Protein AF-A0A961CGZ1-F1 (afdb_monomer_lite)

Sequence (120 aa):
LASGEIDASTAADAMAEAYDAKIATLRAAAGDRFDDLELNALVFFVSITDDQLGTASMVAPMFGVGPEALVASPATLVGSVEQICDELQARRERWGLSYIVVQADALDAMAPIIDRLAGT

pLDDT: mean 93.56, std 7.45, range [56.44, 98.31]

Structure (mmCIF, N/CA/C/O backbone):
data_AF-A0A961CGZ1-F1
#
_entry.id   AF-A0A961CGZ1-F1
#
loop_
_atom_site.group_PDB
_atom_site.id
_atom_site.type_symbol
_atom_site.label_atom_id
_atom_site.label_alt_id
_atom_site.label_comp_id
_atom_site.label_asym_id
_atom_site.label_entity_id
_atom_site.label_seq_id
_atom_site.pdbx_PDB_ins_code
_atom_site.Cartn_x
_atom_site.Cartn_y
_atom_site.Cartn_z
_atom_site.occupancy
_atom_site.B_iso_or_equiv
_atom_site.auth_seq_id
_atom_site.auth_comp_id
_atom_site.auth_asym_id
_atom_site.auth_atom_id
_atom_site.pdbx_PDB_model_num
ATOM 1 N N . LEU A 1 1 ? 13.119 -10.529 -3.756 1.00 56.44 1 LEU A N 1
ATOM 2 C CA . LEU A 1 1 ? 13.912 -10.639 -2.511 1.00 56.44 1 LEU A CA 1
ATOM 3 C C . LEU A 1 1 ? 15.184 -11.421 -2.808 1.00 56.44 1 LEU A C 1
ATOM 5 O O . LEU A 1 1 ? 15.099 -12.620 -3.031 1.00 56.44 1 LEU A O 1
ATOM 9 N N . ALA A 1 2 ? 16.329 -10.746 -2.912 1.00 61.72 2 ALA A N 1
ATOM 10 C CA . ALA A 1 2 ? 17.600 -11.398 -3.246 1.00 61.72 2 ALA A CA 1
ATOM 11 C C . ALA A 1 2 ? 18.268 -12.069 -2.027 1.00 61.72 2 ALA A C 1
ATOM 13 O O . ALA A 1 2 ? 18.979 -13.053 -2.202 1.00 61.72 2 ALA A O 1
ATOM 14 N N . SER A 1 3 ? 18.011 -11.565 -0.812 1.00 71.50 3 SER A N 1
ATOM 15 C CA . SER A 1 3 ? 18.534 -12.096 0.459 1.00 71.50 3 SER A CA 1
ATOM 16 C C . SER A 1 3 ? 17.592 -13.096 1.142 1.00 71.50 3 SER A C 1
ATOM 18 O O . SER A 1 3 ? 18.051 -13.966 1.871 1.00 71.50 3 SER A O 1
ATOM 20 N N . GLY A 1 4 ? 16.277 -12.993 0.905 1.00 73.31 4 GLY A N 1
ATOM 21 C CA . GLY A 1 4 ? 15.263 -13.747 1.658 1.00 73.31 4 GLY A CA 1
ATOM 22 C C . GLY A 1 4 ? 15.039 -13.223 3.084 1.00 73.31 4 GLY A C 1
ATOM 23 O O . GLY A 1 4 ? 14.286 -13.828 3.842 1.00 73.31 4 GLY A O 1
ATOM 24 N N . GLU A 1 5 ? 15.665 -12.100 3.438 1.00 77.19 5 GLU A N 1
ATOM 25 C CA . GLU A 1 5 ? 15.570 -11.449 4.742 1.00 77.19 5 GLU A CA 1
ATOM 26 C C . GLU A 1 5 ? 14.674 -10.210 4.650 1.00 77.19 5 GLU A C 1
ATOM 28 O O . GLU A 1 5 ? 14.699 -9.495 3.649 1.00 77.19 5 GLU A O 1
ATOM 33 N N . ILE A 1 6 ? 13.891 -9.933 5.698 1.00 74.88 6 ILE A N 1
ATOM 34 C CA . ILE A 1 6 ? 13.156 -8.667 5.823 1.00 74.88 6 ILE A CA 1
ATOM 35 C C . ILE A 1 6 ? 14.142 -7.624 6.356 1.00 74.88 6 ILE A C 1
ATOM 37 O O . ILE A 1 6 ? 14.285 -7.430 7.561 1.00 74.88 6 ILE A O 1
ATOM 41 N N . ASP A 1 7 ? 14.871 -7.013 5.430 1.00 80.00 7 ASP A N 1
ATOM 42 C CA . ASP A 1 7 ? 15.926 -6.034 5.680 1.00 80.00 7 ASP A CA 1
ATOM 43 C C . ASP A 1 7 ? 15.595 -4.661 5.052 1.00 80.00 7 ASP A C 1
ATOM 45 O O . ASP A 1 7 ? 14.534 -4.449 4.457 1.00 80.00 7 ASP A O 1
ATOM 49 N N . ALA A 1 8 ? 16.520 -3.703 5.158 1.00 80.94 8 ALA A N 1
ATOM 50 C CA . ALA A 1 8 ? 16.353 -2.373 4.569 1.00 80.94 8 ALA A CA 1
ATOM 51 C C . ALA A 1 8 ? 16.173 -2.403 3.037 1.00 80.94 8 ALA A C 1
ATOM 53 O O . ALA A 1 8 ? 15.494 -1.542 2.479 1.00 80.94 8 ALA A O 1
ATOM 54 N N . SER A 1 9 ? 16.750 -3.394 2.346 1.00 83.81 9 SER A N 1
ATOM 55 C CA . SER A 1 9 ? 16.568 -3.543 0.898 1.00 83.81 9 SER A CA 1
ATOM 56 C C . SER A 1 9 ? 15.147 -3.988 0.559 1.00 83.81 9 SER A C 1
ATOM 58 O O . SER A 1 9 ? 14.570 -3.512 -0.415 1.00 83.81 9 SER A O 1
ATOM 60 N N . THR A 1 10 ? 14.549 -4.823 1.411 1.00 85.12 10 THR A N 1
ATOM 61 C CA . THR A 1 10 ? 13.142 -5.224 1.314 1.00 85.12 10 THR A CA 1
ATOM 62 C C . THR A 1 10 ? 12.206 -4.043 1.537 1.00 85.12 10 THR A C 1
ATOM 64 O O . THR A 1 10 ? 11.246 -3.876 0.787 1.00 85.12 10 THR A O 1
ATOM 67 N N . ALA A 1 11 ? 12.503 -3.188 2.518 1.00 84.88 11 ALA A N 1
ATOM 68 C CA . ALA A 1 11 ? 11.734 -1.968 2.739 1.00 84.88 11 ALA A CA 1
ATOM 69 C C . ALA A 1 11 ? 11.818 -1.009 1.538 1.00 84.88 11 ALA A C 1
ATOM 71 O O . ALA A 1 11 ? 10.792 -0.520 1.073 1.00 84.88 11 ALA A O 1
ATOM 72 N N . ALA A 1 12 ? 13.011 -0.792 0.976 1.00 87.56 12 ALA A N 1
ATOM 73 C CA . ALA A 1 12 ? 13.184 0.043 -0.214 1.00 87.56 12 ALA A CA 1
ATOM 74 C C . ALA A 1 12 ? 12.458 -0.528 -1.448 1.00 87.56 12 ALA A C 1
ATOM 76 O O . ALA A 1 12 ? 11.818 0.211 -2.194 1.00 87.56 12 ALA A O 1
ATOM 77 N N . ASP A 1 13 ? 12.495 -1.850 -1.638 1.00 91.69 13 ASP A N 1
ATOM 78 C CA . ASP A 1 13 ? 11.783 -2.553 -2.713 1.00 91.69 13 ASP A CA 1
ATOM 79 C C . ASP A 1 13 ? 10.248 -2.443 -2.584 1.00 91.69 13 ASP A C 1
ATOM 81 O O . ASP A 1 13 ? 9.515 -2.661 -3.553 1.00 91.69 13 ASP A O 1
ATOM 85 N N . ALA A 1 14 ? 9.749 -2.075 -1.402 1.00 91.50 14 ALA A N 1
ATOM 86 C CA . ALA A 1 14 ? 8.336 -1.840 -1.135 1.00 91.50 14 ALA A CA 1
ATOM 87 C C . ALA A 1 14 ? 7.869 -0.396 -1.430 1.00 91.50 14 ALA A C 1
ATOM 89 O O . ALA A 1 14 ? 6.688 -0.094 -1.250 1.00 91.50 14 ALA A O 1
ATOM 90 N N . MET A 1 15 ? 8.753 0.508 -1.863 1.00 93.75 15 MET A N 1
ATOM 91 C CA . MET A 1 15 ? 8.413 1.916 -2.119 1.00 93.75 15 MET A CA 1
ATOM 92 C C . MET A 1 15 ? 7.821 2.143 -3.518 1.00 93.75 15 MET A C 1
ATOM 94 O O . MET A 1 15 ? 7.994 1.326 -4.425 1.00 93.75 15 MET A O 1
ATOM 98 N N . ALA A 1 16 ? 7.121 3.266 -3.700 1.00 94.81 16 ALA A N 1
ATOM 99 C CA . ALA A 1 16 ? 6.390 3.592 -4.926 1.00 94.81 16 ALA A CA 1
ATOM 100 C C . ALA A 1 16 ? 7.265 3.533 -6.192 1.00 94.81 16 ALA A C 1
ATOM 102 O O . ALA A 1 16 ? 6.869 2.938 -7.193 1.00 94.81 16 ALA A O 1
ATOM 103 N N . GLU A 1 17 ? 8.480 4.078 -6.143 1.00 94.75 17 GLU A N 1
ATOM 104 C CA . GLU A 1 17 ? 9.406 4.097 -7.279 1.00 94.75 17 GLU A CA 1
ATOM 105 C C . GLU A 1 17 ? 9.879 2.685 -7.659 1.00 94.75 17 GLU A C 1
ATOM 107 O O . GLU A 1 17 ? 10.059 2.369 -8.838 1.00 94.75 17 GLU A O 1
ATOM 112 N N . ALA A 1 18 ? 10.046 1.798 -6.671 1.00 95.38 18 ALA A N 1
ATOM 113 C CA . ALA A 1 18 ? 10.368 0.398 -6.929 1.00 95.38 18 ALA A CA 1
ATOM 114 C C . ALA A 1 18 ? 9.191 -0.320 -7.608 1.00 95.38 18 ALA A C 1
ATOM 116 O O . ALA A 1 18 ? 9.400 -1.133 -8.512 1.00 95.38 18 ALA A O 1
ATOM 117 N N . TYR A 1 19 ? 7.950 0.011 -7.236 1.00 96.62 19 TYR A N 1
ATOM 118 C CA . TYR A 1 19 ? 6.757 -0.483 -7.925 1.00 96.62 19 TYR A CA 1
ATOM 119 C C . TYR A 1 19 ? 6.657 0.041 -9.360 1.00 96.62 19 TYR A C 1
ATOM 121 O O . TYR A 1 19 ? 6.379 -0.758 -10.252 1.00 96.62 19 TYR A O 1
ATOM 129 N N . ASP A 1 20 ? 6.972 1.313 -9.627 1.00 96.88 20 ASP A N 1
ATOM 130 C CA . ASP A 1 20 ? 7.038 1.835 -11.002 1.00 96.88 20 ASP A CA 1
ATOM 131 C C . ASP A 1 20 ? 7.986 0.993 -11.869 1.00 96.88 20 ASP A C 1
ATOM 133 O O . ASP A 1 20 ? 7.617 0.541 -12.957 1.00 96.88 20 ASP A O 1
ATOM 137 N N . ALA A 1 21 ? 9.191 0.712 -11.363 1.00 97.56 21 ALA A N 1
ATOM 138 C CA . ALA A 1 21 ? 10.182 -0.094 -12.071 1.00 97.56 21 ALA A CA 1
ATOM 139 C C . ALA A 1 21 ? 9.722 -1.551 -12.280 1.00 97.56 21 ALA A C 1
ATOM 141 O O . ALA A 1 21 ? 9.903 -2.113 -13.368 1.00 97.56 21 ALA A O 1
ATOM 142 N N . LYS A 1 22 ? 9.093 -2.166 -11.268 1.00 96.44 22 LYS A N 1
ATOM 143 C CA . LYS A 1 22 ? 8.531 -3.526 -11.355 1.00 96.44 22 LYS A CA 1
ATOM 144 C C . LYS A 1 22 ? 7.422 -3.607 -12.395 1.00 96.44 22 LYS A C 1
ATOM 146 O O . LYS A 1 22 ? 7.444 -4.506 -13.233 1.00 96.44 22 LYS A O 1
ATOM 151 N N . ILE A 1 23 ? 6.486 -2.661 -12.380 1.00 97.25 23 ILE A N 1
ATOM 152 C CA . ILE A 1 23 ? 5.375 -2.612 -13.332 1.00 97.25 23 ILE A CA 1
ATOM 153 C C . ILE A 1 23 ? 5.889 -2.360 -14.749 1.00 97.25 23 ILE A C 1
ATOM 155 O O . ILE A 1 23 ? 5.455 -3.044 -15.671 1.00 97.25 23 ILE A O 1
ATOM 159 N N . ALA A 1 24 ? 6.857 -1.459 -14.940 1.00 97.62 24 ALA A N 1
ATOM 160 C CA . ALA A 1 24 ? 7.478 -1.245 -16.247 1.00 97.62 24 ALA A CA 1
ATOM 161 C C . ALA A 1 24 ? 8.152 -2.525 -16.776 1.00 97.62 24 ALA A C 1
ATOM 163 O O . ALA A 1 24 ? 7.971 -2.894 -17.939 1.00 97.62 24 ALA A O 1
ATOM 164 N N . THR A 1 25 ? 8.869 -3.242 -15.905 1.00 98.00 25 THR A N 1
ATOM 165 C CA . THR A 1 25 ? 9.493 -4.530 -16.240 1.00 98.00 25 THR A CA 1
ATOM 166 C C . THR A 1 25 ? 8.446 -5.580 -16.613 1.00 98.00 25 THR A C 1
ATOM 168 O O . THR A 1 25 ? 8.596 -6.272 -17.620 1.00 98.00 25 THR A O 1
ATOM 171 N N . LEU A 1 26 ? 7.362 -5.679 -15.838 1.00 97.19 26 LEU A N 1
ATOM 172 C CA . LEU A 1 26 ? 6.262 -6.604 -16.106 1.00 97.19 26 LEU A CA 1
ATOM 173 C C . LEU A 1 26 ? 5.550 -6.284 -17.422 1.00 97.19 26 LEU A C 1
ATOM 175 O O . LEU A 1 26 ? 5.312 -7.204 -18.198 1.00 97.19 26 LEU A O 1
ATOM 179 N N . ARG A 1 27 ? 5.263 -5.009 -17.710 1.00 97.00 27 ARG A N 1
ATOM 180 C CA . ARG A 1 27 ? 4.662 -4.577 -18.984 1.00 97.00 27 ARG A CA 1
ATOM 181 C C . ARG A 1 27 ? 5.528 -4.983 -20.170 1.00 97.00 27 ARG A C 1
ATOM 183 O O . ARG A 1 27 ? 5.023 -5.598 -21.104 1.00 97.00 27 ARG A O 1
ATOM 190 N N . ALA A 1 28 ? 6.832 -4.718 -20.106 1.00 98.06 28 ALA A N 1
ATOM 191 C CA . ALA A 1 28 ? 7.761 -5.100 -21.166 1.00 98.06 28 ALA A CA 1
ATOM 192 C C . ALA A 1 28 ? 7.849 -6.627 -21.356 1.00 98.06 28 ALA A C 1
ATOM 194 O O . ALA A 1 28 ? 7.904 -7.105 -22.486 1.00 98.06 28 ALA A O 1
ATOM 195 N N . ALA A 1 29 ? 7.844 -7.396 -20.263 1.00 98.06 29 ALA A N 1
ATOM 196 C CA . ALA A 1 29 ? 7.947 -8.855 -20.309 1.00 98.06 29 ALA A CA 1
ATOM 197 C C . ALA A 1 29 ? 6.634 -9.557 -20.700 1.00 98.06 29 ALA A C 1
ATOM 199 O O . ALA A 1 29 ? 6.658 -10.654 -21.260 1.00 98.06 29 ALA A O 1
ATOM 200 N N . ALA A 1 30 ? 5.484 -8.970 -20.369 1.00 97.50 30 ALA A N 1
ATOM 201 C CA . ALA A 1 30 ? 4.177 -9.514 -20.714 1.00 97.50 30 ALA A CA 1
ATOM 202 C C . ALA A 1 30 ? 3.771 -9.154 -22.150 1.00 97.50 30 ALA A C 1
ATOM 204 O O . ALA A 1 30 ? 3.226 -10.012 -22.843 1.00 97.50 30 ALA A O 1
ATOM 205 N N . GLY A 1 31 ? 4.072 -7.939 -22.619 1.00 97.25 31 GLY A N 1
ATOM 206 C CA . GLY A 1 31 ? 3.594 -7.457 -23.914 1.00 97.25 31 GLY A CA 1
ATOM 207 C C . GLY A 1 31 ? 2.065 -7.406 -23.949 1.00 97.25 31 GLY A C 1
ATOM 208 O O . GLY A 1 31 ? 1.442 -6.975 -22.982 1.00 97.25 31 GLY A O 1
ATOM 209 N N . ASP A 1 32 ? 1.467 -7.901 -25.033 1.00 97.31 32 ASP A N 1
ATOM 210 C CA . ASP A 1 32 ? 0.022 -7.798 -25.297 1.00 97.31 32 ASP A CA 1
ATOM 211 C C . ASP A 1 32 ? -0.865 -8.449 -24.224 1.00 97.31 32 ASP A C 1
ATOM 213 O O . ASP A 1 32 ? -1.992 -8.018 -24.015 1.00 97.31 32 ASP A O 1
ATOM 217 N N . ARG A 1 33 ? -0.355 -9.454 -23.500 1.00 97.44 33 ARG A N 1
ATOM 218 C CA . ARG A 1 33 ? -1.106 -10.133 -22.427 1.00 97.44 33 ARG A CA 1
ATOM 219 C C . ARG A 1 33 ? -1.089 -9.380 -21.096 1.00 97.44 33 ARG A C 1
ATOM 221 O O . ARG A 1 33 ? -1.554 -9.925 -20.102 1.00 97.44 33 ARG A O 1
ATOM 228 N N . PHE A 1 34 ? -0.453 -8.207 -21.011 1.00 97.00 34 PHE A N 1
ATOM 229 C CA . PHE A 1 34 ? -0.355 -7.485 -19.740 1.00 97.00 34 PHE A CA 1
ATOM 230 C C . PHE A 1 34 ? -1.740 -7.159 -19.174 1.00 97.00 34 PHE A C 1
ATOM 232 O O . PHE A 1 34 ? -1.952 -7.335 -17.979 1.00 97.00 34 PHE A O 1
ATOM 239 N N . ASP A 1 35 ? -2.677 -6.757 -20.032 1.00 94.44 35 ASP A N 1
ATOM 240 C CA . ASP A 1 35 ? -4.036 -6.392 -19.620 1.00 94.44 35 ASP A CA 1
ATOM 241 C C . ASP A 1 35 ? -4.890 -7.613 -19.217 1.00 94.44 35 ASP A C 1
ATOM 243 O O . ASP A 1 35 ? -5.939 -7.449 -18.597 1.00 94.44 35 ASP A O 1
ATOM 247 N N . ASP A 1 36 ? -4.416 -8.836 -19.486 1.00 96.62 36 ASP A N 1
ATOM 248 C CA . ASP A 1 36 ? -5.022 -10.083 -18.998 1.00 96.62 36 ASP A CA 1
ATOM 249 C C . ASP A 1 36 ? -4.536 -10.461 -17.583 1.00 96.62 36 ASP A C 1
ATOM 251 O O . ASP A 1 36 ? -5.013 -11.436 -16.995 1.00 96.62 36 ASP A O 1
ATOM 255 N N . LEU A 1 37 ? -3.540 -9.749 -17.038 1.00 96.62 37 LEU A N 1
ATOM 256 C CA . LEU A 1 37 ? -2.970 -10.043 -15.726 1.00 96.62 37 LEU A CA 1
ATOM 257 C C . LEU A 1 37 ? -3.752 -9.347 -14.617 1.00 96.62 37 LEU A C 1
ATOM 259 O O . LEU A 1 37 ? -3.886 -8.127 -14.596 1.00 96.62 37 LEU A O 1
ATOM 263 N N . GLU A 1 38 ? -4.148 -10.122 -13.611 1.00 97.06 38 GLU A N 1
ATOM 264 C CA . GLU A 1 38 ? -4.545 -9.569 -12.321 1.00 97.06 38 GLU A CA 1
ATOM 265 C C . GLU A 1 38 ? -3.305 -9.396 -11.441 1.00 97.06 38 GLU A C 1
ATOM 267 O O . GLU A 1 38 ? -2.625 -10.365 -11.080 1.00 97.06 38 GLU A O 1
ATOM 272 N N . LEU A 1 39 ? -2.978 -8.146 -11.115 1.00 97.44 39 LEU A N 1
ATOM 273 C CA . LEU A 1 39 ? -1.802 -7.841 -10.313 1.00 97.44 39 LEU A CA 1
ATOM 274 C C . LEU A 1 39 ? -2.152 -7.822 -8.832 1.00 97.44 39 LEU A C 1
ATOM 276 O O . LEU A 1 39 ? -3.050 -7.100 -8.389 1.00 97.44 39 LEU A O 1
ATOM 280 N N . ASN A 1 40 ? -1.384 -8.608 -8.078 1.00 96.38 40 ASN A N 1
ATOM 281 C CA . ASN A 1 40 ? -1.495 -8.678 -6.634 1.00 96.38 40 ASN A CA 1
ATOM 282 C C . ASN A 1 40 ? -0.449 -7.801 -5.941 1.00 96.38 40 ASN A C 1
ATOM 284 O O . ASN A 1 40 ? 0.695 -7.717 -6.395 1.00 96.38 40 ASN A O 1
ATOM 288 N N . ALA A 1 41 ? -0.835 -7.193 -4.821 1.00 95.56 41 ALA A N 1
ATOM 289 C CA . ALA A 1 41 ? 0.073 -6.506 -3.914 1.00 95.56 41 ALA A CA 1
ATOM 290 C C . ALA A 1 41 ? -0.170 -6.950 -2.469 1.00 95.56 41 ALA A C 1
ATOM 292 O O . ALA A 1 41 ? -1.305 -6.982 -1.989 1.00 95.56 41 ALA A O 1
ATOM 293 N N . LEU A 1 42 ? 0.921 -7.267 -1.771 1.00 95.12 42 LEU A N 1
ATOM 294 C CA . LEU A 1 42 ? 0.907 -7.468 -0.329 1.00 95.12 42 LEU A CA 1
ATOM 295 C C . LEU A 1 42 ? 0.992 -6.108 0.367 1.00 95.12 42 LEU A C 1
ATOM 297 O O . LEU 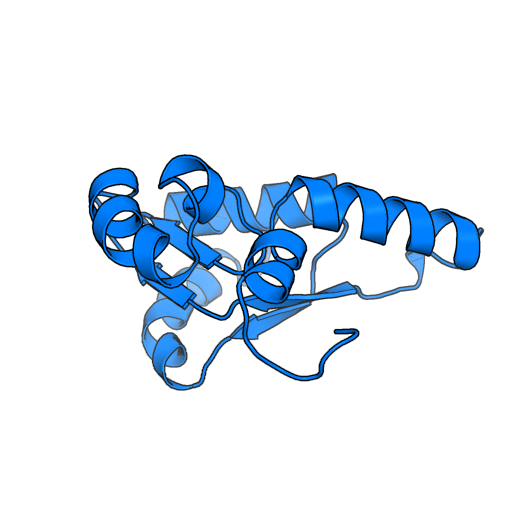A 1 42 ? 2.007 -5.418 0.267 1.00 95.12 42 LEU A O 1
ATOM 301 N N . VAL A 1 43 ? -0.049 -5.775 1.121 1.00 96.12 43 VAL A N 1
ATOM 302 C CA . VAL A 1 43 ? -0.070 -4.686 2.092 1.00 96.12 43 VAL A CA 1
ATOM 303 C C . VAL A 1 43 ? 0.284 -5.277 3.452 1.00 96.12 43 VAL A C 1
ATOM 305 O O . VAL A 1 43 ? -0.489 -6.024 4.051 1.00 96.12 43 VAL A O 1
ATOM 308 N N . PHE A 1 44 ? 1.484 -4.979 3.939 1.00 92.31 44 PHE A N 1
ATOM 309 C CA . PHE A 1 44 ? 1.979 -5.553 5.186 1.00 92.31 44 PHE A CA 1
ATOM 310 C C . PHE A 1 44 ? 1.457 -4.802 6.425 1.00 92.31 44 PHE A C 1
ATOM 312 O O . PHE A 1 44 ? 1.458 -5.377 7.510 1.00 92.31 44 PHE A O 1
ATOM 319 N N . PHE A 1 45 ? 1.032 -3.541 6.277 1.00 94.25 45 PHE A N 1
ATOM 320 C CA . PHE A 1 45 ? 0.549 -2.706 7.378 1.00 94.25 45 PHE A CA 1
ATOM 321 C C . PHE A 1 45 ? -0.673 -1.894 6.976 1.00 94.25 45 PHE A C 1
ATOM 323 O O . PHE A 1 45 ? -0.660 -1.195 5.962 1.00 94.25 45 PHE A O 1
ATOM 330 N N . VAL A 1 46 ? -1.706 -1.961 7.812 1.00 97.50 46 VAL A N 1
ATOM 331 C CA . VAL A 1 46 ? -2.942 -1.194 7.670 1.00 97.50 46 VAL A CA 1
ATOM 332 C C . VAL A 1 46 ? -3.208 -0.472 8.983 1.00 97.50 46 VAL A C 1
ATOM 334 O O . VAL A 1 46 ? -3.178 -1.089 10.046 1.00 97.50 46 VAL A O 1
ATOM 337 N N . SER A 1 47 ? -3.485 0.826 8.919 1.00 97.25 47 SER A N 1
ATOM 338 C CA . SER A 1 47 ? -3.883 1.620 10.077 1.00 97.25 47 SER A CA 1
ATOM 339 C C . SER A 1 47 ? -4.900 2.682 9.677 1.00 97.25 47 SER A C 1
ATOM 341 O O . SER A 1 47 ? -4.582 3.607 8.925 1.00 97.25 47 SER A O 1
ATOM 343 N N . ILE A 1 48 ? -6.122 2.552 10.200 1.00 97.88 48 ILE A N 1
ATOM 344 C CA . ILE A 1 48 ? -7.144 3.591 10.069 1.00 97.88 48 ILE A CA 1
ATOM 345 C C . ILE A 1 48 ? -6.891 4.664 11.123 1.00 97.88 48 ILE A C 1
ATOM 347 O O . ILE A 1 48 ? -6.832 4.373 12.317 1.00 97.88 48 ILE A O 1
ATOM 351 N N . THR A 1 49 ? -6.748 5.908 10.678 1.00 97.81 49 THR A N 1
ATOM 352 C CA . THR A 1 49 ? -6.387 7.042 11.533 1.00 97.81 49 THR A CA 1
ATOM 353 C C . THR A 1 49 ? -6.779 8.365 10.883 1.00 97.81 49 THR A C 1
ATOM 355 O O . THR A 1 49 ? -6.708 8.500 9.665 1.00 97.81 49 THR A O 1
ATOM 358 N N . ASP A 1 50 ? -7.122 9.364 11.694 1.00 97.50 50 ASP A N 1
ATOM 359 C CA . ASP A 1 50 ? -7.325 10.740 11.221 1.00 97.50 50 ASP A CA 1
ATOM 360 C C . ASP A 1 50 ? -6.010 11.549 11.189 1.00 97.50 50 ASP A C 1
ATOM 362 O O . ASP A 1 50 ? -5.969 12.655 10.654 1.00 97.50 50 ASP A O 1
ATOM 366 N N . ASP A 1 51 ? -4.917 10.994 11.730 1.00 97.56 51 ASP A N 1
ATOM 367 C CA . ASP A 1 51 ? -3.572 11.582 11.710 1.00 97.56 51 ASP A CA 1
ATOM 368 C C . ASP A 1 51 ? -2.611 10.684 10.918 1.00 97.56 51 ASP A C 1
ATOM 370 O O . ASP A 1 51 ? -1.831 9.898 11.471 1.00 97.56 51 ASP A O 1
ATOM 374 N N . GLN A 1 52 ? -2.711 10.775 9.589 1.00 97.19 52 GLN A N 1
ATOM 375 C CA . GLN A 1 52 ? -1.947 9.945 8.657 1.00 97.19 52 GLN A CA 1
ATOM 376 C C . GLN A 1 52 ? -0.432 10.116 8.843 1.00 97.19 52 GLN A C 1
ATOM 378 O O . GLN A 1 52 ? 0.276 9.125 9.030 1.00 97.19 52 GLN A O 1
ATOM 383 N N . LEU A 1 53 ? 0.075 11.355 8.825 1.00 97.19 53 LEU A N 1
ATOM 384 C CA . LEU A 1 53 ? 1.514 11.614 8.938 1.00 97.19 53 LEU A CA 1
ATOM 385 C C . LEU A 1 53 ? 2.050 11.370 10.350 1.00 97.19 53 LEU A C 1
ATOM 387 O O . LEU A 1 53 ? 3.173 10.878 10.477 1.00 97.19 53 LEU A O 1
ATOM 391 N N . GLY A 1 54 ? 1.282 11.649 11.406 1.00 98.00 54 GLY A N 1
ATOM 392 C CA . GLY A 1 54 ? 1.686 11.306 12.769 1.00 98.00 54 GLY A CA 1
ATOM 393 C C . GLY A 1 54 ? 1.799 9.796 12.961 1.00 98.00 54 GLY A C 1
ATOM 394 O O . GLY A 1 54 ? 2.822 9.305 13.440 1.00 98.00 54 GLY A O 1
ATOM 395 N N . THR A 1 55 ? 0.810 9.038 12.480 1.00 97.75 55 THR A N 1
ATOM 396 C CA . THR A 1 55 ? 0.842 7.566 12.505 1.00 97.75 55 THR A CA 1
ATOM 397 C C . THR A 1 55 ? 2.007 7.025 11.679 1.00 97.75 55 THR A C 1
ATOM 399 O O . THR A 1 55 ? 2.766 6.180 12.154 1.00 97.75 55 THR A O 1
ATOM 402 N N . ALA A 1 56 ? 2.210 7.553 10.469 1.00 96.94 56 ALA A N 1
ATOM 403 C CA . ALA A 1 56 ? 3.327 7.163 9.620 1.00 96.94 56 ALA A CA 1
ATOM 404 C C . ALA A 1 56 ? 4.682 7.474 10.269 1.00 96.94 56 ALA A C 1
ATOM 406 O O . ALA A 1 56 ? 5.589 6.652 10.196 1.00 96.94 56 ALA A O 1
ATOM 407 N N . SER A 1 57 ? 4.816 8.600 10.973 1.00 97.50 57 SER A N 1
ATOM 408 C CA . SER A 1 57 ? 6.056 8.976 11.668 1.00 97.50 57 SER A CA 1
ATOM 409 C C . SER A 1 57 ? 6.455 7.996 12.768 1.00 97.50 57 SER A C 1
ATOM 411 O O . SER A 1 57 ? 7.644 7.800 13.012 1.00 97.50 57 SER A O 1
ATOM 413 N N . MET A 1 58 ? 5.480 7.340 13.401 1.00 96.06 58 MET A N 1
ATOM 414 C CA . MET A 1 58 ? 5.739 6.317 14.416 1.00 96.06 58 MET A CA 1
ATOM 415 C C . MET A 1 58 ? 6.208 4.989 13.811 1.00 96.06 58 MET A C 1
ATOM 417 O O . MET A 1 58 ? 6.948 4.247 14.453 1.00 96.06 58 MET A O 1
ATOM 421 N N . VAL A 1 59 ? 5.785 4.688 12.581 1.00 92.62 59 VAL A N 1
ATOM 422 C CA . VAL A 1 59 ? 5.976 3.379 11.938 1.00 92.62 59 VAL A CA 1
ATOM 423 C C . VAL A 1 59 ? 7.138 3.389 10.946 1.00 92.62 59 VAL A C 1
ATOM 425 O O . VAL A 1 59 ? 7.885 2.417 10.863 1.00 92.62 59 VAL A O 1
ATOM 428 N N . ALA A 1 60 ? 7.351 4.492 10.229 1.00 93.69 60 ALA A N 1
ATOM 429 C CA . ALA A 1 60 ? 8.375 4.631 9.195 1.00 93.69 60 ALA A CA 1
ATOM 430 C C . ALA A 1 60 ? 9.803 4.257 9.650 1.00 93.69 60 ALA A C 1
ATOM 432 O O . ALA A 1 60 ? 10.504 3.602 8.870 1.00 93.69 60 ALA A O 1
ATOM 433 N N . PRO A 1 61 ? 10.233 4.531 10.905 1.00 92.94 61 PRO A N 1
ATOM 434 C CA . PRO A 1 61 ? 11.532 4.078 11.402 1.00 92.94 61 PRO A CA 1
ATOM 435 C C . PRO A 1 61 ? 11.714 2.555 11.388 1.00 92.94 61 PRO A C 1
ATOM 437 O O . PRO A 1 61 ? 12.834 2.090 11.196 1.00 92.94 61 PRO A O 1
ATOM 440 N N . MET A 1 62 ? 10.636 1.772 11.533 1.00 86.38 62 MET A N 1
ATOM 441 C CA . MET A 1 62 ? 10.692 0.303 11.445 1.00 86.38 62 MET A CA 1
ATOM 442 C C . MET A 1 62 ? 11.071 -0.183 10.037 1.00 86.38 62 MET A C 1
ATOM 444 O O . MET A 1 62 ? 11.582 -1.289 9.890 1.00 86.38 62 MET A O 1
ATOM 448 N N . PHE A 1 63 ? 10.857 0.659 9.022 1.00 85.56 63 PHE A N 1
ATOM 449 C CA . PHE A 1 63 ? 11.173 0.405 7.614 1.00 85.56 63 PHE A CA 1
ATOM 450 C C . PHE A 1 63 ? 12.409 1.179 7.144 1.00 85.56 63 PHE A C 1
ATOM 452 O O . PHE A 1 63 ? 12.832 1.024 6.004 1.00 85.56 63 PHE A O 1
ATOM 459 N N . GLY A 1 64 ? 13.003 2.015 8.003 1.00 90.06 64 GLY A N 1
ATOM 460 C CA . GLY A 1 64 ? 14.142 2.859 7.640 1.00 90.06 64 GLY A CA 1
ATOM 461 C C . GLY A 1 64 ? 13.818 3.920 6.580 1.00 90.06 64 GLY A C 1
ATOM 462 O O . GLY A 1 64 ? 14.719 4.336 5.854 1.00 90.06 64 GLY A O 1
ATOM 463 N N . VAL A 1 65 ? 12.555 4.349 6.474 1.00 92.00 65 VAL A N 1
ATOM 464 C CA . VAL A 1 65 ? 12.090 5.353 5.498 1.00 92.00 65 VAL A CA 1
ATOM 465 C C . VAL A 1 65 ? 11.492 6.581 6.191 1.00 92.00 65 VAL A C 1
ATOM 467 O O . VAL A 1 65 ? 11.312 6.596 7.409 1.00 92.00 65 VAL A O 1
ATOM 470 N N . GLY A 1 66 ? 11.201 7.629 5.416 1.00 94.25 66 GLY A N 1
ATOM 471 C CA . GLY A 1 66 ? 10.459 8.800 5.891 1.00 94.25 66 GLY A CA 1
ATOM 472 C C . GLY A 1 66 ? 8.941 8.556 5.957 1.00 94.25 66 GLY A C 1
ATOM 473 O O . GLY A 1 66 ? 8.444 7.671 5.254 1.00 94.25 66 GLY A O 1
ATOM 474 N N . PRO A 1 67 ? 8.189 9.335 6.758 1.00 96.25 67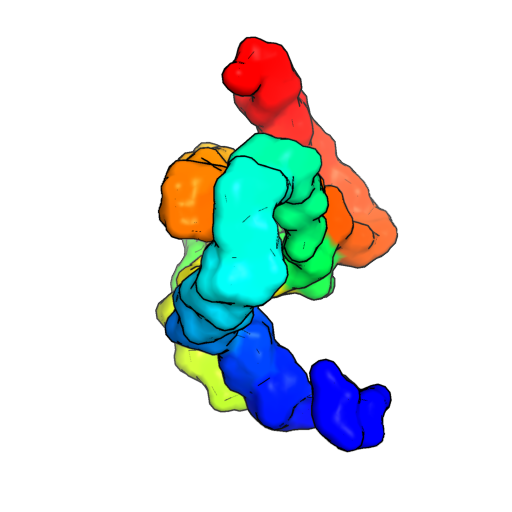 PRO A N 1
ATOM 475 C CA . PRO A 1 67 ? 6.733 9.204 6.888 1.00 96.25 67 PRO A CA 1
ATOM 476 C C . PRO A 1 67 ? 5.996 9.293 5.547 1.00 96.25 67 PRO A C 1
ATOM 478 O O . PRO A 1 67 ? 5.103 8.497 5.275 1.00 96.25 67 PRO A O 1
ATOM 481 N N . GLU A 1 68 ? 6.399 10.217 4.678 1.00 95.94 68 GLU A N 1
ATOM 482 C CA . GLU A 1 68 ? 5.784 10.432 3.368 1.00 95.94 68 GLU A CA 1
ATOM 483 C C . GLU A 1 68 ? 6.021 9.242 2.433 1.00 95.94 68 GLU A C 1
ATOM 485 O O . GLU A 1 68 ? 5.107 8.801 1.740 1.00 95.94 68 GLU A O 1
ATOM 490 N N . ALA A 1 69 ? 7.233 8.677 2.459 1.00 94.56 69 ALA A N 1
ATOM 491 C CA . ALA A 1 69 ? 7.565 7.478 1.694 1.00 94.56 69 ALA A CA 1
ATOM 492 C C . ALA A 1 69 ? 6.777 6.258 2.195 1.00 94.56 69 ALA A C 1
ATOM 494 O O . ALA A 1 69 ? 6.295 5.465 1.388 1.00 94.56 69 ALA A O 1
ATOM 495 N N . LEU A 1 70 ? 6.589 6.137 3.516 1.00 95.44 70 LEU A N 1
ATOM 496 C CA . LEU A 1 70 ? 5.740 5.099 4.093 1.00 95.44 70 LEU A CA 1
ATOM 497 C C . LEU A 1 70 ? 4.294 5.243 3.611 1.00 95.44 70 LEU A C 1
ATOM 499 O O . LEU A 1 70 ? 3.713 4.242 3.222 1.00 95.44 70 LEU A O 1
ATOM 503 N N . VAL A 1 71 ? 3.719 6.450 3.622 1.00 96.50 71 VAL A N 1
ATOM 504 C CA . VAL A 1 71 ? 2.332 6.693 3.177 1.00 96.50 71 VAL A CA 1
ATOM 505 C C . VAL A 1 71 ? 2.157 6.392 1.687 1.00 96.50 71 VAL A C 1
ATOM 507 O O . VAL A 1 71 ? 1.169 5.778 1.297 1.00 96.50 71 VAL A O 1
ATOM 510 N N . ALA A 1 72 ? 3.130 6.776 0.859 1.00 95.31 72 ALA A N 1
ATOM 511 C CA . ALA A 1 72 ? 3.100 6.533 -0.582 1.00 95.31 72 ALA A CA 1
ATOM 512 C C . ALA A 1 72 ? 3.379 5.067 -0.970 1.00 95.31 72 ALA A C 1
ATOM 514 O O . ALA A 1 72 ? 3.224 4.690 -2.133 1.00 95.31 72 ALA A O 1
ATOM 515 N N . SER A 1 73 ? 3.830 4.234 -0.027 1.00 95.88 73 SER A N 1
ATOM 516 C CA . SER A 1 73 ? 4.180 2.839 -0.287 1.00 95.88 73 SER A CA 1
ATOM 517 C C . SER A 1 73 ? 2.939 2.009 -0.639 1.00 95.88 73 SER A C 1
ATOM 519 O O . SER A 1 73 ? 1.999 1.941 0.155 1.00 95.88 73 SER A O 1
ATOM 521 N N . PRO A 1 74 ? 2.950 1.255 -1.755 1.00 95.69 74 PRO A N 1
ATOM 522 C CA . PRO A 1 74 ? 1.883 0.300 -2.065 1.00 95.69 74 PRO A CA 1
ATOM 523 C C . PRO A 1 74 ? 1.742 -0.823 -1.034 1.00 95.69 74 PRO A C 1
ATOM 525 O O . PRO A 1 74 ? 0.714 -1.493 -0.998 1.00 95.69 74 PRO A O 1
ATOM 528 N N . ALA A 1 75 ? 2.771 -1.033 -0.209 1.00 94.88 75 ALA A N 1
ATOM 529 C CA . ALA A 1 75 ? 2.803 -2.062 0.818 1.00 94.88 75 ALA A CA 1
ATOM 530 C C . ALA A 1 75 ? 2.192 -1.608 2.156 1.00 94.88 75 ALA A C 1
ATOM 532 O O . ALA A 1 75 ? 2.156 -2.394 3.103 1.00 94.88 75 ALA A O 1
ATOM 533 N N . THR A 1 76 ? 1.698 -0.373 2.254 1.00 96.38 76 THR A N 1
ATOM 534 C CA . THR A 1 76 ? 1.020 0.153 3.444 1.00 96.38 76 THR A CA 1
ATOM 535 C C . THR A 1 76 ? -0.317 0.790 3.074 1.00 96.38 76 THR A C 1
ATOM 537 O O . THR A 1 76 ? -0.535 1.215 1.937 1.00 96.38 76 THR A O 1
ATOM 540 N N . LEU A 1 77 ? -1.216 0.871 4.050 1.00 97.81 77 LEU A N 1
ATOM 541 C CA . LEU A 1 77 ? -2.423 1.689 4.003 1.00 97.81 77 LEU A CA 1
ATOM 542 C C . LEU A 1 77 ? -2.541 2.429 5.333 1.00 97.81 77 LEU A C 1
ATOM 544 O O . LEU A 1 77 ? -2.766 1.815 6.372 1.00 97.81 77 LEU A O 1
ATOM 548 N N . VAL A 1 78 ? -2.353 3.744 5.312 1.00 98.00 78 VAL A N 1
ATOM 549 C CA . VAL A 1 78 ? -2.435 4.589 6.508 1.00 98.00 78 VAL A CA 1
ATOM 550 C C . VAL A 1 78 ? -3.310 5.781 6.180 1.00 98.00 78 VAL A C 1
ATOM 552 O O . VAL A 1 78 ? -3.051 6.456 5.189 1.00 98.00 78 VAL A O 1
ATOM 555 N N . GLY A 1 79 ? -4.320 6.057 6.996 1.00 98.25 79 GLY A N 1
ATOM 556 C CA . GLY A 1 79 ? -5.201 7.213 6.820 1.00 98.25 79 GLY A CA 1
ATOM 557 C C . GLY A 1 79 ? -6.646 6.900 7.169 1.00 98.25 79 GLY A C 1
ATOM 558 O O . GLY A 1 79 ? -6.954 5.833 7.700 1.00 98.25 79 GLY A O 1
ATOM 559 N N . SER A 1 80 ? -7.546 7.832 6.881 1.00 98.31 80 SER A N 1
ATOM 560 C CA . SER A 1 80 ? -8.975 7.599 7.055 1.00 98.31 80 SER A CA 1
ATOM 561 C C . SER A 1 80 ? -9.470 6.558 6.045 1.00 98.31 80 SER A C 1
ATOM 563 O O . SER A 1 80 ? -8.817 6.277 5.038 1.00 98.31 80 SER A O 1
ATOM 565 N N . VAL A 1 81 ? -10.661 5.999 6.276 1.00 98.00 81 VAL A N 1
ATOM 566 C CA . VAL A 1 81 ? -11.284 5.057 5.326 1.00 98.00 81 VAL A CA 1
ATOM 567 C C . VAL A 1 81 ? -11.398 5.671 3.928 1.00 98.00 81 VAL A C 1
ATOM 569 O O . VAL A 1 81 ? -11.137 4.991 2.943 1.00 98.00 81 VAL A O 1
ATOM 572 N N . GLU A 1 82 ? -11.763 6.951 3.840 1.00 97.31 82 GLU A N 1
ATOM 573 C CA . GLU A 1 82 ? -11.886 7.674 2.570 1.00 97.31 82 GLU A CA 1
ATOM 574 C C . GLU A 1 82 ? -10.532 7.817 1.873 1.00 97.31 82 GLU A C 1
ATOM 576 O O . GLU A 1 82 ? -10.401 7.399 0.728 1.00 97.31 82 GLU A O 1
ATOM 581 N N . GLN A 1 83 ? -9.505 8.275 2.596 1.00 97.94 83 GLN A N 1
ATOM 582 C CA . GLN A 1 83 ? -8.150 8.396 2.051 1.00 97.94 83 GLN A CA 1
ATOM 583 C C . GLN A 1 83 ? -7.615 7.055 1.545 1.00 97.94 83 GLN A C 1
ATOM 585 O O . GLN A 1 83 ? -6.988 6.995 0.493 1.00 97.94 83 GLN A O 1
ATOM 590 N N . ILE A 1 84 ? -7.872 5.971 2.281 1.00 98.06 84 ILE A N 1
ATOM 591 C CA . ILE A 1 84 ? -7.447 4.629 1.883 1.00 98.06 84 ILE A CA 1
ATOM 592 C C . ILE A 1 84 ? -8.211 4.148 0.640 1.00 98.06 84 ILE A C 1
ATOM 594 O O . ILE A 1 84 ? -7.602 3.544 -0.241 1.00 98.06 84 ILE A O 1
ATOM 598 N N . CYS A 1 85 ? -9.516 4.418 0.533 1.00 97.62 85 CYS A N 1
ATOM 599 C CA . CYS A 1 85 ? -10.287 4.083 -0.669 1.00 97.62 85 CYS A CA 1
ATOM 600 C C . CYS A 1 85 ? -9.749 4.821 -1.902 1.00 97.62 85 CYS A C 1
ATOM 602 O O . CYS A 1 85 ? -9.501 4.184 -2.926 1.00 97.62 85 CYS A O 1
ATOM 604 N N . ASP A 1 86 ? -9.528 6.132 -1.781 1.00 97.12 86 ASP A N 1
ATOM 605 C CA . ASP A 1 86 ? -9.004 6.970 -2.863 1.00 97.12 86 ASP A CA 1
ATOM 606 C C . ASP A 1 86 ? -7.606 6.503 -3.290 1.00 97.12 86 ASP A C 1
ATOM 608 O O . ASP A 1 86 ? -7.322 6.357 -4.478 1.00 97.12 86 ASP A O 1
ATOM 612 N N . GLU A 1 87 ? -6.746 6.186 -2.322 1.00 96.69 87 GLU A N 1
ATOM 613 C CA . GLU A 1 87 ? -5.403 5.667 -2.573 1.00 96.69 87 GLU A CA 1
ATOM 614 C C . GLU A 1 87 ? -5.444 4.308 -3.291 1.00 96.69 87 GLU A C 1
ATOM 616 O O . GLU A 1 87 ? -4.712 4.093 -4.255 1.00 96.69 87 GLU A O 1
ATOM 621 N N . LEU A 1 88 ? -6.322 3.385 -2.887 1.00 96.75 88 LEU A N 1
ATOM 622 C CA . LEU A 1 88 ? -6.484 2.095 -3.569 1.00 96.75 88 LEU A CA 1
ATOM 623 C C . LEU A 1 88 ? -6.967 2.262 -5.016 1.00 96.75 88 LEU A C 1
ATOM 625 O O . LEU A 1 88 ? -6.478 1.568 -5.912 1.00 96.75 88 LEU A O 1
ATOM 629 N N . GLN A 1 89 ? -7.884 3.196 -5.267 1.00 96.38 89 GLN A N 1
ATOM 630 C CA . GLN A 1 89 ? -8.338 3.519 -6.621 1.00 96.38 89 GLN A CA 1
ATOM 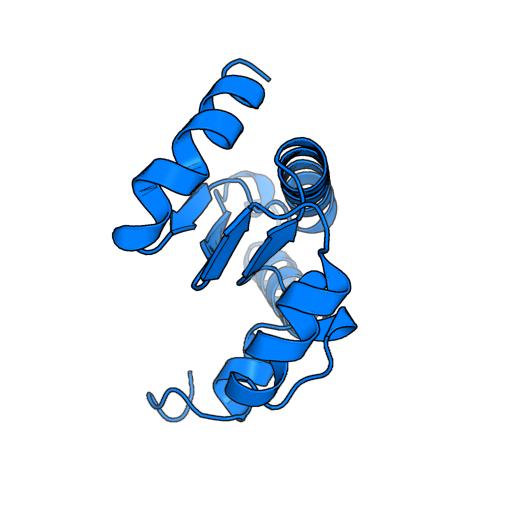631 C C . GLN A 1 89 ? -7.206 4.135 -7.455 1.00 96.38 89 GLN A C 1
ATOM 633 O O . GLN A 1 89 ? -6.933 3.658 -8.557 1.00 96.38 89 GLN A O 1
ATOM 638 N N . ALA A 1 90 ? -6.466 5.097 -6.901 1.00 96.38 90 ALA A N 1
ATOM 639 C CA . ALA A 1 90 ? -5.306 5.696 -7.558 1.00 96.38 90 ALA A CA 1
ATOM 640 C C . ALA A 1 90 ? -4.216 4.655 -7.875 1.00 96.38 90 ALA A C 1
ATOM 642 O O . ALA A 1 90 ? -3.616 4.678 -8.952 1.00 96.38 90 ALA A O 1
ATOM 643 N N . ARG A 1 91 ? -3.983 3.685 -6.980 1.00 96.56 91 ARG A N 1
ATOM 644 C CA . ARG A 1 91 ? -3.065 2.552 -7.205 1.00 96.56 91 ARG A CA 1
ATOM 645 C C . ARG A 1 91 ? -3.531 1.650 -8.341 1.00 96.56 91 ARG A C 1
ATOM 647 O O . ARG A 1 91 ? -2.705 1.216 -9.150 1.00 96.56 91 ARG A O 1
ATOM 654 N N . ARG A 1 92 ? -4.835 1.380 -8.426 1.00 95.88 92 ARG A N 1
ATOM 655 C CA . ARG A 1 92 ? -5.425 0.617 -9.531 1.00 95.88 92 ARG A CA 1
ATOM 656 C C . ARG A 1 92 ? -5.234 1.342 -10.861 1.00 95.88 92 ARG A C 1
ATOM 658 O O . ARG A 1 92 ? -4.819 0.709 -11.824 1.00 95.88 92 ARG A O 1
ATOM 665 N N . GLU A 1 93 ? -5.462 2.651 -10.910 1.00 96.00 93 GLU A N 1
ATOM 666 C CA . GLU A 1 93 ? -5.265 3.458 -12.123 1.00 96.00 93 GLU A CA 1
ATOM 667 C C . GLU A 1 93 ? -3.792 3.541 -12.541 1.00 96.00 93 GLU A C 1
ATOM 669 O O . GLU A 1 93 ? -3.454 3.325 -13.706 1.00 96.00 93 GLU A O 1
ATOM 674 N N . ARG A 1 94 ? -2.896 3.821 -11.589 1.00 95.44 94 ARG A N 1
ATOM 675 C CA . ARG A 1 94 ? -1.464 4.009 -11.854 1.00 95.44 94 ARG A CA 1
ATOM 676 C C . ARG A 1 94 ? -0.762 2.706 -12.227 1.00 95.44 94 ARG A C 1
ATOM 678 O O . ARG A 1 94 ? 0.028 2.671 -13.171 1.00 95.44 94 ARG A O 1
ATOM 685 N N . TRP A 1 95 ? -1.009 1.642 -11.466 1.00 96.31 95 TRP A N 1
ATOM 686 C CA . TRP A 1 95 ? -0.224 0.409 -11.538 1.00 96.31 95 TRP A CA 1
ATOM 687 C C . TRP A 1 95 ? -1.017 -0.819 -11.978 1.00 96.31 95 TRP A C 1
ATOM 689 O O . TRP A 1 95 ? -0.397 -1.813 -12.346 1.00 96.31 95 TRP A O 1
ATOM 699 N N . GLY A 1 96 ? -2.350 -0.772 -11.974 1.00 96.12 96 GLY A N 1
ATOM 700 C CA . GLY A 1 96 ? -3.188 -1.949 -12.221 1.00 96.12 96 GLY A CA 1
ATOM 701 C C . GLY A 1 96 ? -3.292 -2.893 -11.020 1.00 96.12 96 GLY A C 1
ATOM 702 O O . GLY A 1 96 ? -3.694 -4.039 -11.190 1.00 96.12 96 GLY A O 1
ATOM 703 N N . LEU A 1 97 ? -2.918 -2.450 -9.813 1.00 96.50 97 LEU A N 1
ATOM 704 C CA . LEU A 1 97 ? -3.029 -3.261 -8.596 1.00 96.50 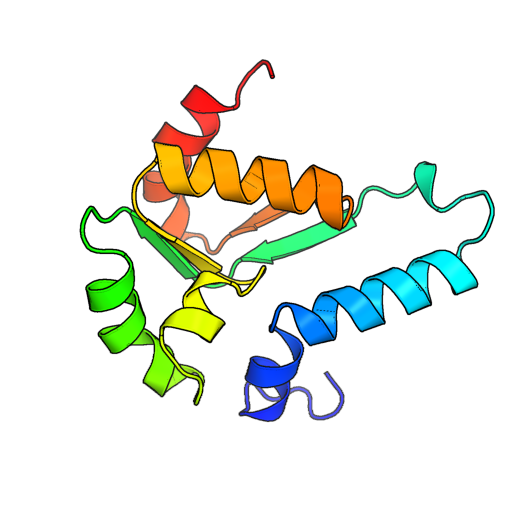97 LEU A CA 1
ATOM 705 C C . LEU A 1 97 ? -4.504 -3.380 -8.194 1.00 96.50 97 LEU A C 1
ATOM 707 O O . LEU A 1 97 ? -5.087 -2.419 -7.696 1.00 96.50 97 LEU A O 1
ATOM 711 N N . SER A 1 98 ? -5.106 -4.545 -8.432 1.00 93.19 98 SER A N 1
ATOM 712 C CA . SER A 1 98 ? -6.531 -4.800 -8.166 1.00 93.19 98 SER A CA 1
ATOM 713 C C . SER A 1 98 ? -6.780 -5.914 -7.155 1.00 93.19 98 SER A C 1
ATOM 715 O O . SER A 1 98 ? -7.879 -5.990 -6.612 1.00 93.19 98 SER A O 1
ATOM 717 N N . TYR A 1 99 ? -5.777 -6.747 -6.865 1.00 96.12 99 TYR A N 1
ATOM 718 C CA . TYR A 1 99 ? -5.877 -7.791 -5.852 1.00 96.12 99 TYR A CA 1
ATOM 719 C C . TYR A 1 99 ? -4.965 -7.478 -4.662 1.00 96.12 99 TYR A C 1
ATOM 721 O O . TYR A 1 99 ? -3.741 -7.453 -4.776 1.00 96.12 99 TYR A O 1
ATOM 729 N N . ILE A 1 100 ? -5.561 -7.205 -3.503 1.00 96.44 100 ILE A N 1
ATOM 730 C CA . ILE A 1 100 ? -4.830 -6.772 -2.309 1.00 96.44 100 ILE A CA 1
ATOM 731 C C . ILE A 1 100 ? -4.858 -7.876 -1.260 1.00 96.44 100 ILE A C 1
ATOM 733 O O . ILE A 1 100 ? -5.920 -8.382 -0.899 1.00 96.44 100 ILE A O 1
ATOM 737 N N . VAL A 1 101 ? -3.681 -8.222 -0.750 1.00 96.94 101 VAL A N 1
ATOM 738 C CA . VAL A 1 101 ? -3.512 -9.162 0.359 1.00 96.94 101 VAL A CA 1
ATOM 739 C C . VAL A 1 101 ? -3.065 -8.380 1.584 1.00 96.94 101 VAL A C 1
ATOM 741 O O . VAL A 1 101 ? -2.133 -7.587 1.493 1.00 96.94 101 VAL A O 1
ATOM 744 N N . VAL A 1 102 ? -3.707 -8.617 2.725 1.00 97.19 102 VAL A N 1
ATOM 745 C CA . VAL A 1 102 ? -3.357 -8.002 4.013 1.00 97.19 102 VAL A CA 1
ATOM 746 C C . VAL A 1 102 ? -2.972 -9.062 5.039 1.00 97.19 102 VAL A C 1
ATOM 748 O O . VAL A 1 102 ? -3.269 -10.247 4.869 1.00 97.19 102 VAL A O 1
ATOM 751 N N . GLN A 1 103 ? -2.326 -8.632 6.121 1.00 94.88 103 GLN A N 1
ATOM 752 C CA . GLN A 1 103 ? -2.114 -9.476 7.295 1.00 94.88 103 GLN A CA 1
ATOM 753 C C . GLN A 1 103 ? -3.444 -9.787 7.999 1.00 94.88 103 GLN A C 1
ATOM 755 O O . GLN A 1 103 ? -4.409 -9.028 7.911 1.00 94.88 103 GLN A O 1
ATOM 760 N N . ALA A 1 104 ? -3.506 -10.920 8.703 1.00 95.25 104 ALA A N 1
ATOM 761 C CA . ALA A 1 104 ? -4.739 -11.382 9.347 1.00 95.25 104 ALA A CA 1
ATOM 762 C C . ALA A 1 104 ? -5.259 -10.421 10.434 1.00 95.25 104 ALA A C 1
ATOM 764 O O . ALA A 1 104 ? -6.463 -10.343 10.659 1.00 95.25 104 ALA A O 1
ATOM 765 N N . ASP A 1 105 ? -4.366 -9.684 11.091 1.00 94.38 105 ASP A N 1
ATOM 766 C CA . ASP A 1 105 ? -4.695 -8.674 12.103 1.00 94.38 105 ASP A CA 1
ATOM 767 C C . ASP A 1 105 ? -5.330 -7.402 11.516 1.00 94.38 105 ASP A C 1
ATOM 769 O O . ASP A 1 105 ? -6.011 -6.670 12.231 1.00 94.38 105 ASP A O 1
ATOM 773 N N . ALA A 1 106 ? -5.181 -7.164 10.212 1.00 96.44 106 ALA A N 1
ATOM 774 C CA . ALA A 1 106 ? -5.802 -6.047 9.510 1.00 96.44 106 ALA A CA 1
ATOM 775 C C . ALA A 1 106 ? -7.257 -6.321 9.089 1.00 96.44 106 ALA A C 1
ATOM 777 O O . ALA A 1 106 ? -7.894 -5.432 8.526 1.00 96.44 106 ALA A O 1
ATOM 778 N N . LEU A 1 107 ? -7.801 -7.521 9.336 1.00 94.94 107 LEU A N 1
ATOM 779 C CA . LEU A 1 107 ? -9.132 -7.919 8.862 1.00 94.94 107 LEU A CA 1
ATOM 780 C C . LEU A 1 107 ? -10.230 -6.931 9.291 1.00 94.94 107 LEU A C 1
ATOM 782 O O . LEU A 1 107 ? -10.990 -6.453 8.448 1.00 94.94 107 LEU A O 1
ATOM 786 N N . ASP A 1 108 ? -10.274 -6.583 10.579 1.00 96.31 108 ASP A N 1
ATOM 787 C CA . ASP A 1 108 ? -11.284 -5.667 11.123 1.00 96.31 108 ASP A CA 1
ATOM 788 C C . ASP A 1 108 ? -11.108 -4.239 10.587 1.00 96.31 108 ASP A C 1
ATOM 790 O O . ASP A 1 108 ? -12.090 -3.548 10.316 1.00 96.31 108 ASP A O 1
ATOM 794 N N . ALA A 1 109 ? -9.861 -3.803 10.373 1.00 96.81 109 ALA A N 1
ATOM 795 C CA . ALA A 1 109 ? -9.569 -2.507 9.766 1.00 96.81 109 ALA A CA 1
ATOM 796 C C . ALA A 1 109 ? -9.992 -2.462 8.287 1.00 96.81 109 ALA A C 1
ATOM 798 O O . ALA A 1 109 ? -10.430 -1.423 7.803 1.00 96.81 109 ALA A O 1
ATOM 799 N N . MET A 1 110 ? -9.910 -3.581 7.565 1.00 97.25 110 MET A N 1
ATOM 800 C CA . MET A 1 110 ? -10.308 -3.644 6.158 1.00 97.25 110 MET A CA 1
ATOM 801 C C . MET A 1 110 ? -11.823 -3.663 5.952 1.00 97.25 110 MET A C 1
ATOM 803 O O . MET A 1 110 ? -12.279 -3.206 4.906 1.00 97.25 110 MET A O 1
ATOM 807 N N . ALA A 1 111 ? -12.611 -4.135 6.922 1.00 96.94 111 ALA A N 1
ATOM 808 C CA . ALA A 1 111 ? -14.068 -4.229 6.805 1.00 96.94 111 ALA A CA 1
ATOM 809 C C . ALA A 1 111 ? -14.753 -2.935 6.295 1.00 96.94 111 ALA A C 1
ATOM 811 O O . ALA A 1 111 ? -15.410 -2.996 5.255 1.00 96.94 111 ALA A O 1
ATOM 812 N N . PRO A 1 112 ? -14.564 -1.748 6.910 1.00 96.81 112 PRO A N 1
ATOM 813 C CA . PRO A 1 112 ? -15.198 -0.516 6.425 1.00 96.81 112 PRO A CA 1
ATOM 814 C C . PRO A 1 112 ? -14.701 -0.050 5.045 1.00 96.81 112 PRO A C 1
ATOM 816 O O . PRO A 1 112 ? -15.429 0.640 4.334 1.00 96.81 112 PRO A O 1
ATOM 819 N N . ILE A 1 113 ? -13.473 -0.405 4.654 1.00 97.25 113 ILE A N 1
ATOM 820 C CA . ILE A 1 113 ? -12.917 -0.097 3.326 1.00 97.25 113 ILE A CA 1
ATOM 821 C C . ILE A 1 113 ? -13.587 -0.984 2.273 1.00 97.25 113 ILE A C 1
ATOM 823 O O . ILE A 1 113 ? -14.008 -0.499 1.224 1.00 97.25 113 ILE A O 1
ATOM 827 N N . ILE A 1 114 ? -13.737 -2.277 2.576 1.00 95.94 114 ILE A N 1
ATOM 828 C CA . ILE A 1 114 ? -14.435 -3.240 1.721 1.00 95.94 114 ILE A CA 1
ATOM 829 C C . ILE A 1 114 ? -15.885 -2.802 1.519 1.00 95.94 114 ILE A C 1
ATOM 831 O O . ILE A 1 114 ? -16.326 -2.733 0.378 1.00 95.94 114 ILE A O 1
ATOM 835 N N . ASP A 1 115 ? -16.601 -2.438 2.585 1.00 96.25 115 ASP A N 1
ATOM 836 C CA . ASP A 1 115 ? -17.992 -1.972 2.493 1.00 96.25 115 ASP A CA 1
ATOM 837 C C . ASP A 1 115 ? -18.142 -0.746 1.578 1.00 96.25 115 ASP A C 1
ATOM 839 O O . ASP A 1 115 ? -19.144 -0.606 0.877 1.00 96.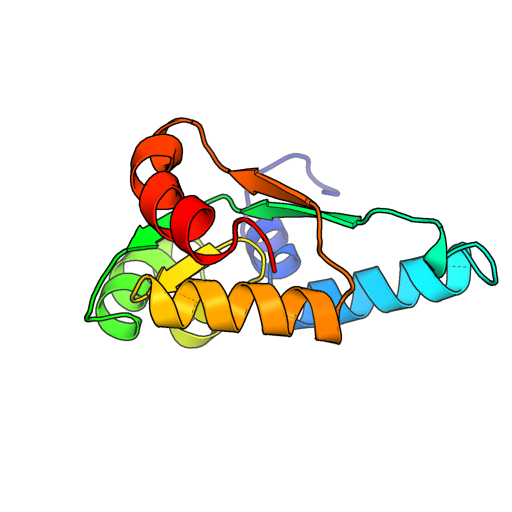25 115 ASP A O 1
ATOM 843 N N . ARG A 1 116 ? -17.143 0.144 1.566 1.00 95.25 116 ARG A N 1
ATOM 844 C CA . ARG A 1 116 ? -17.131 1.351 0.727 1.00 95.25 116 ARG A CA 1
ATOM 845 C C . ARG A 1 116 ? -16.808 1.073 -0.739 1.00 95.25 116 ARG A C 1
ATOM 847 O O . ARG A 1 116 ? -17.346 1.766 -1.598 1.00 95.25 116 ARG A O 1
ATOM 854 N N . LEU A 1 117 ? -15.926 0.114 -1.014 1.00 93.12 117 LEU A N 1
ATOM 855 C CA . LEU A 1 117 ? -15.501 -0.249 -2.371 1.00 93.12 117 LEU A CA 1
ATOM 856 C C . LEU A 1 117 ? -16.367 -1.353 -2.995 1.00 93.12 117 LEU A C 1
ATOM 858 O O . LEU A 1 117 ? -16.307 -1.596 -4.199 1.00 93.12 117 LEU A O 1
ATOM 862 N N . ALA A 1 118 ? -17.181 -2.047 -2.203 1.00 90.38 118 ALA A N 1
ATOM 863 C CA . ALA A 1 118 ? -18.072 -3.075 -2.710 1.00 90.38 118 ALA A CA 1
ATOM 864 C C . ALA A 1 118 ? -19.061 -2.478 -3.728 1.00 90.38 118 ALA A C 1
ATOM 866 O O . ALA A 1 118 ? -19.895 -1.636 -3.400 1.00 90.38 118 ALA A O 1
ATOM 867 N N . GLY A 1 119 ? -18.990 -2.957 -4.973 1.00 74.88 119 GLY A N 1
ATOM 868 C CA . GLY A 1 119 ? -19.883 -2.536 -6.056 1.00 74.88 119 GLY A CA 1
ATOM 869 C C . GLY A 1 119 ? -19.392 -1.354 -6.898 1.00 74.88 1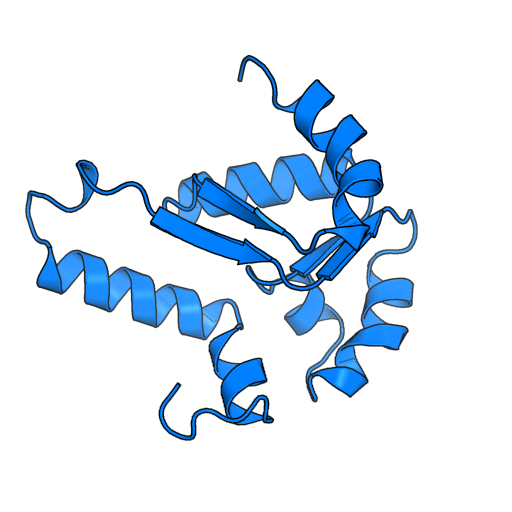19 GLY A C 1
ATOM 870 O O . GLY A 1 119 ? -20.166 -0.875 -7.727 1.00 74.88 119 GLY A O 1
ATOM 871 N N . THR A 1 120 ? -18.144 -0.908 -6.713 1.00 67.56 120 THR A N 1
ATOM 872 C CA . THR A 1 120 ? -17.444 0.039 -7.606 1.00 67.56 120 THR A CA 1
ATOM 873 C C . THR A 1 120 ? -16.574 -0.689 -8.622 1.00 67.56 120 THR A C 1
ATOM 875 O O . THR A 1 120 ? -16.576 -0.287 -9.803 1.00 67.56 120 THR A O 1
#

Secondary structure (DSSP, 8-state):
--SSS-SHHHHHHTSHHHHHHHHHHHHHHHGGGGGG--EEEEE-EEEE-S-HHHHHHHHHHHHTS-HHHHHH-TTEEEE-HHHHHHHHHHHHHHH-EEEEEE-GGGHHHHHHHHHHHTT-

Foldseek 3Di:
DVVPDLDLVVLVCQFPVVLVVVLVVLCVVCPPCSVVDADEDAQEEEDADQCQQVVLCVCVVVNPHHSVRQCRGPNHHGYHLVSSLVSQVVCCVPRVHDHYDYDPVCVVVCVSNCVVPPPD

Radius of gyration: 14.64 Å; chains: 1; bounding box: 38×25×40 Å